Protein AF-A0A3S4I9Y3-F1 (afdb_monomer)

Secondary structure (DSSP, 8-state):
-EEEEEETTT--SHHHHHHHHHHHTT--GGG-SSHHHHHHHHHSTTS-SSEEEEEES--TTSS-----

Foldseek 3Di:
DEEAEDEVVQQVDPLSVLQVVCVSLVHDSVQDRDPVSVVVVVPDPSGDPPYHYHYPPPDPPVPPDDPD

Radius of gyration: 13.01 Å; Cα contacts (8 Å, |Δi|>4): 66; chains: 1; bounding box: 22×20×40 Å

Structure (mmCIF, N/CA/C/O backbone):
data_AF-A0A3S4I9Y3-F1
#
_entry.id   AF-A0A3S4I9Y3-F1
#
loop_
_atom_site.group_PDB
_atom_site.id
_atom_site.type_symbol
_atom_site.label_atom_id
_atom_site.label_alt_id
_atom_site.label_comp_id
_atom_site.label_asym_id
_atom_site.label_entity_id
_atom_site.label_seq_id
_atom_site.pdbx_PDB_ins_code
_atom_site.Cartn_x
_atom_site.Cartn_y
_atom_site.Cartn_z
_atom_site.occupancy
_atom_site.B_iso_or_equiv
_atom_site.auth_seq_id
_atom_site.auth_comp_id
_atom_site.auth_asym_id
_atom_site.auth_atom_id
_atom_site.pdbx_PDB_model_num
ATOM 1 N N . MET A 1 1 ? -11.914 7.373 -11.697 1.00 78.88 1 MET A N 1
ATOM 2 C CA . MET A 1 1 ? -11.078 7.283 -10.491 1.00 78.88 1 MET A CA 1
ATOM 3 C C . MET A 1 1 ? -11.319 5.908 -9.919 1.00 78.88 1 MET A C 1
ATOM 5 O O . MET A 1 1 ? -12.476 5.594 -9.664 1.00 78.88 1 MET A O 1
ATOM 9 N N . ASN A 1 2 ? -10.285 5.0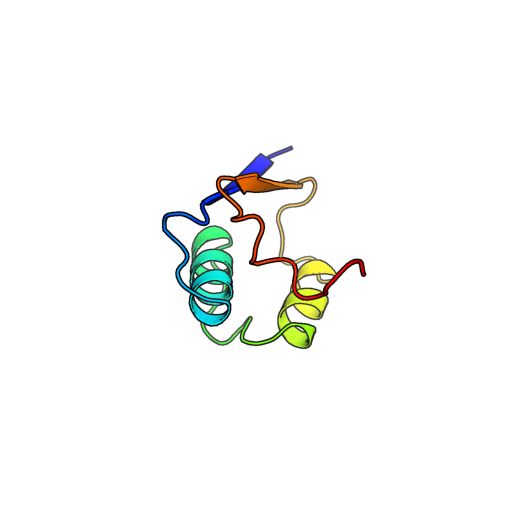78 -9.846 1.00 91.12 2 ASN A N 1
ATOM 10 C CA . ASN A 1 2 ? -10.407 3.733 -9.285 1.00 91.12 2 ASN A CA 1
ATOM 11 C C . ASN A 1 2 ? -10.065 3.788 -7.796 1.00 91.12 2 ASN A C 1
ATOM 13 O O . ASN A 1 2 ? -9.127 4.494 -7.431 1.00 91.12 2 ASN A O 1
ATOM 17 N N . ILE A 1 3 ? -10.817 3.062 -6.972 1.00 93.88 3 ILE A N 1
ATOM 18 C CA . ILE A 1 3 ? -10.556 2.926 -5.537 1.00 93.88 3 ILE A CA 1
ATOM 19 C C . ILE A 1 3 ? -9.897 1.566 -5.316 1.00 93.88 3 ILE A C 1
ATOM 21 O O . ILE A 1 3 ? -10.376 0.553 -5.828 1.00 93.88 3 ILE A O 1
ATOM 25 N N . TYR A 1 4 ? -8.790 1.571 -4.585 1.00 94.31 4 TYR A N 1
ATOM 26 C CA . TYR A 1 4 ? -8.007 0.399 -4.228 1.00 94.31 4 TYR A CA 1
ATOM 27 C C . TYR A 1 4 ? -8.034 0.247 -2.708 1.00 94.31 4 TYR A C 1
ATOM 29 O O . TYR A 1 4 ? -7.410 1.033 -1.993 1.00 94.31 4 TYR A O 1
ATOM 37 N N . THR A 1 5 ? -8.794 -0.734 -2.227 1.00 95.06 5 THR A N 1
ATOM 38 C CA . THR A 1 5 ? -9.032 -0.954 -0.797 1.00 95.06 5 THR A CA 1
ATOM 39 C C . THR A 1 5 ? -8.064 -2.002 -0.250 1.00 95.06 5 THR A C 1
ATOM 41 O O . THR A 1 5 ? -7.999 -3.114 -0.771 1.00 95.06 5 THR A O 1
AT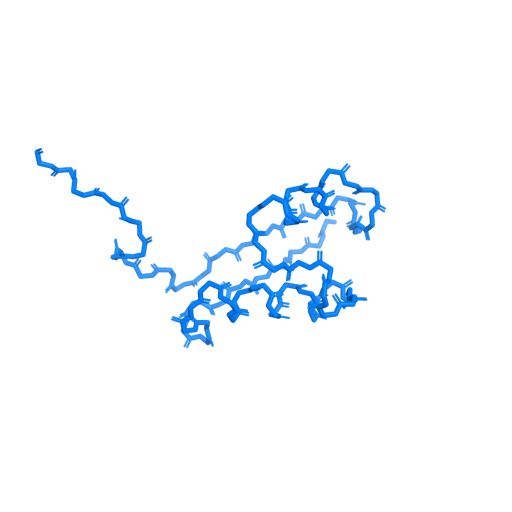OM 44 N N . PHE A 1 6 ? -7.335 -1.652 0.808 1.00 94.69 6 PHE A N 1
ATOM 45 C CA . PHE A 1 6 ? -6.476 -2.552 1.574 1.00 94.69 6 PHE A CA 1
ATOM 46 C C . PHE A 1 6 ? -7.148 -2.875 2.907 1.00 94.69 6 PHE A C 1
ATOM 48 O O . PHE A 1 6 ? -7.390 -1.972 3.714 1.00 94.69 6 PHE A O 1
ATOM 55 N N . ASP A 1 7 ? -7.457 -4.155 3.112 1.00 93.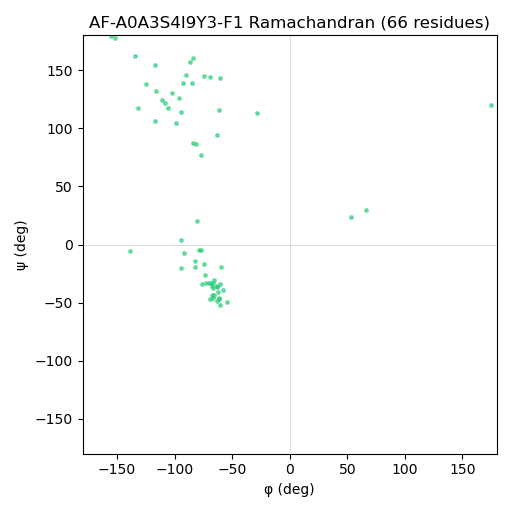19 7 ASP A N 1
ATOM 56 C CA . ASP A 1 7 ? -8.114 -4.654 4.316 1.00 93.19 7 ASP A CA 1
ATOM 57 C C . ASP A 1 7 ? -7.083 -5.156 5.331 1.00 93.19 7 ASP A C 1
ATOM 59 O O . ASP A 1 7 ? -6.371 -6.129 5.085 1.00 93.19 7 ASP A O 1
ATOM 63 N N . PHE A 1 8 ? -6.995 -4.478 6.474 1.00 91.31 8 PHE A N 1
ATOM 64 C CA . PHE A 1 8 ? -6.057 -4.828 7.538 1.00 91.31 8 PHE A CA 1
ATOM 65 C C . PHE A 1 8 ? -6.498 -6.032 8.383 1.00 91.31 8 PHE A C 1
ATOM 67 O O . PHE A 1 8 ? -5.704 -6.499 9.195 1.00 91.31 8 PHE A O 1
ATOM 74 N N . ASP A 1 9 ? -7.694 -6.590 8.156 1.00 91.75 9 ASP A N 1
ATOM 75 C CA . ASP A 1 9 ? -8.029 -7.929 8.659 1.00 91.75 9 ASP A CA 1
ATOM 76 C C . ASP A 1 9 ? -7.306 -9.038 7.862 1.00 91.75 9 ASP A C 1
ATOM 78 O O . ASP A 1 9 ? -7.053 -10.115 8.405 1.00 91.75 9 ASP A O 1
ATOM 82 N N . GLU A 1 10 ? -6.955 -8.791 6.590 1.00 91.06 10 GLU A N 1
ATOM 83 C CA . GLU A 1 10 ? -6.190 -9.730 5.748 1.00 91.06 10 GLU A CA 1
ATOM 84 C C . GLU A 1 10 ? -4.679 -9.460 5.762 1.00 91.06 10 GLU A C 1
ATOM 86 O O . GLU A 1 10 ? -3.902 -10.351 5.428 1.00 91.06 10 GLU A O 1
ATOM 91 N N . ILE A 1 11 ? -4.264 -8.247 6.139 1.00 91.56 11 ILE A N 1
ATOM 92 C CA . ILE A 1 11 ? -2.866 -7.808 6.134 1.00 91.56 11 ILE A CA 1
ATOM 93 C C . ILE A 1 11 ? -2.290 -7.914 7.546 1.00 91.56 11 ILE A C 1
ATOM 95 O O . ILE A 1 11 ? -2.538 -7.065 8.402 1.00 91.56 11 ILE A O 1
ATOM 99 N N . GLU A 1 12 ? -1.469 -8.939 7.777 1.00 87.94 12 GLU A N 1
ATOM 100 C CA . GLU A 1 12 ? -0.913 -9.211 9.113 1.00 87.94 12 GLU A CA 1
ATOM 101 C C . GLU A 1 12 ? 0.231 -8.258 9.496 1.00 87.94 12 GLU A C 1
ATOM 103 O O . GLU A 1 12 ? 0.416 -7.923 10.670 1.00 87.94 12 GLU A O 1
ATOM 108 N N . ASP A 1 13 ? 1.033 -7.835 8.514 1.00 88.81 13 ASP A N 1
ATOM 109 C CA . ASP A 1 13 ? 2.211 -6.999 8.731 1.00 88.81 13 ASP A CA 1
ATOM 110 C C . ASP A 1 13 ? 2.560 -6.107 7.523 1.00 88.81 13 ASP A C 1
ATOM 112 O O . ASP A 1 13 ? 1.940 -6.139 6.459 1.00 88.81 13 ASP A O 1
ATOM 116 N N . GLN A 1 14 ? 3.598 -5.284 7.686 1.00 88.88 14 GLN A N 1
ATOM 117 C CA . GLN A 1 14 ? 4.046 -4.342 6.661 1.00 88.88 14 GLN A CA 1
ATOM 118 C C . GLN A 1 14 ? 4.598 -5.030 5.393 1.00 88.88 14 GLN A C 1
ATOM 120 O O . GLN A 1 14 ? 4.451 -4.492 4.298 1.00 88.88 14 GLN A O 1
ATOM 125 N N . ASN A 1 15 ? 5.202 -6.220 5.503 1.00 91.31 15 ASN A N 1
ATOM 126 C CA . ASN A 1 15 ? 5.650 -6.988 4.333 1.00 91.31 15 ASN A CA 1
ATOM 127 C C . ASN A 1 15 ? 4.470 -7.594 3.568 1.00 91.31 15 ASN A C 1
ATOM 129 O O . ASN A 1 15 ? 4.538 -7.753 2.346 1.00 91.31 15 ASN A O 1
ATOM 133 N N . ASP A 1 16 ? 3.407 -7.968 4.274 1.00 93.00 16 ASP A N 1
ATOM 134 C CA . ASP A 1 16 ? 2.158 -8.406 3.665 1.00 93.00 16 ASP A CA 1
ATOM 135 C C . ASP A 1 16 ? 1.489 -7.266 2.896 1.00 93.00 16 ASP A C 1
ATOM 137 O O . ASP A 1 16 ? 1.158 -7.431 1.723 1.00 93.00 16 ASP A O 1
ATOM 141 N N . PHE A 1 17 ? 1.466 -6.060 3.474 1.00 93.62 17 PHE A N 1
ATOM 142 C CA . PHE A 1 17 ? 0.996 -4.860 2.782 1.00 93.62 17 PHE A CA 1
ATOM 143 C C . PHE A 1 17 ? 1.734 -4.626 1.453 1.00 93.62 17 PHE A C 1
ATOM 145 O O . PHE A 1 17 ? 1.097 -4.444 0.417 1.00 93.62 17 PHE A O 1
ATOM 152 N N . TYR A 1 18 ? 3.073 -4.674 1.435 1.00 94.56 18 TYR A N 1
ATOM 153 C CA . TYR A 1 18 ? 3.840 -4.484 0.194 1.00 94.56 18 TYR A CA 1
ATOM 154 C C . TYR A 1 18 ? 3.565 -5.574 -0.850 1.00 94.56 18 TYR A C 1
ATOM 156 O O . TYR A 1 18 ? 3.517 -5.310 -2.058 1.00 94.56 18 TYR A O 1
ATOM 164 N N . ARG A 1 19 ? 3.356 -6.812 -0.396 1.00 93.88 19 ARG A N 1
ATOM 165 C CA . ARG A 1 19 ? 3.007 -7.932 -1.270 1.00 93.88 19 ARG A CA 1
ATOM 166 C C . ARG A 1 19 ? 1.623 -7.749 -1.887 1.00 93.88 19 ARG A C 1
ATOM 168 O O . ARG A 1 19 ? 1.491 -7.911 -3.099 1.00 93.88 19 ARG A O 1
ATOM 175 N N . GLU A 1 20 ? 0.625 -7.368 -1.100 1.00 94.50 20 GLU A N 1
ATOM 176 C CA . GLU A 1 20 ? -0.710 -7.089 -1.627 1.00 94.50 20 GLU A CA 1
ATOM 177 C C . GLU A 1 20 ? -0.714 -5.842 -2.516 1.00 94.50 20 GLU A C 1
ATOM 179 O O . GLU A 1 20 ? -1.348 -5.849 -3.567 1.00 94.50 20 GLU A O 1
ATOM 184 N N . PHE A 1 21 ? 0.081 -4.817 -2.197 1.00 94.94 21 PHE A N 1
ATOM 185 C CA . PHE A 1 21 ? 0.243 -3.634 -3.044 1.00 94.94 21 PHE A CA 1
ATOM 186 C C . PHE A 1 21 ? 0.794 -3.999 -4.427 1.00 94.94 21 PHE A C 1
ATOM 188 O O . PHE A 1 21 ? 0.205 -3.654 -5.454 1.00 94.94 21 PHE A O 1
ATOM 195 N N . THR A 1 22 ? 1.901 -4.746 -4.478 1.00 94.75 22 THR A N 1
ATOM 196 C CA . THR A 1 22 ? 2.487 -5.180 -5.757 1.00 94.75 22 THR A CA 1
ATOM 197 C C . THR A 1 22 ? 1.527 -6.069 -6.542 1.00 94.75 22 THR A C 1
ATOM 199 O O . THR A 1 22 ? 1.365 -5.873 -7.745 1.00 94.75 22 THR A O 1
ATOM 202 N N . ARG A 1 23 ? 0.814 -6.980 -5.872 1.00 94.44 23 ARG A N 1
ATOM 203 C CA . ARG A 1 23 ? -0.215 -7.827 -6.487 1.00 94.44 23 ARG A CA 1
ATOM 204 C C . ARG A 1 23 ? -1.371 -7.012 -7.073 1.00 94.44 23 ARG A C 1
ATOM 206 O O . ARG A 1 23 ? -1.763 -7.258 -8.212 1.00 94.44 23 ARG A O 1
ATOM 213 N N . MET A 1 24 ? -1.900 -6.051 -6.321 1.00 93.38 24 MET A N 1
ATOM 214 C CA . MET A 1 24 ? -3.065 -5.246 -6.695 1.00 93.38 24 MET A CA 1
ATOM 215 C C . MET A 1 24 ? -2.785 -4.340 -7.899 1.00 93.38 24 MET A C 1
ATOM 217 O O . MET A 1 24 ? -3.637 -4.194 -8.776 1.00 93.38 24 MET A O 1
ATOM 221 N N . PHE A 1 25 ? -1.573 -3.789 -7.980 1.00 92.81 25 PHE A N 1
ATOM 222 C CA . PHE A 1 25 ? -1.138 -2.932 -9.086 1.00 92.81 25 PHE A CA 1
ATOM 223 C C . PHE A 1 25 ? -0.391 -3.679 -10.206 1.00 92.81 25 PHE A C 1
ATOM 225 O O . PHE A 1 25 ? 0.066 -3.049 -11.157 1.00 92.81 25 PHE A O 1
ATOM 232 N N . GLY A 1 26 ? -0.273 -5.011 -10.132 1.00 93.31 26 GLY A N 1
ATOM 233 C CA . GLY A 1 26 ? 0.391 -5.824 -11.160 1.00 93.31 26 GLY A CA 1
ATOM 234 C C . GLY A 1 26 ? 1.898 -5.565 -11.289 1.00 93.31 26 GLY A C 1
ATOM 235 O O . GLY A 1 26 ? 2.462 -5.695 -12.375 1.00 93.31 26 GLY A O 1
ATOM 236 N N . LEU A 1 27 ? 2.546 -5.172 -10.194 1.00 93.31 27 LEU A N 1
ATOM 237 C CA . LEU A 1 27 ? 3.975 -4.887 -10.125 1.00 93.31 27 LEU A CA 1
ATOM 238 C C . LEU A 1 27 ? 4.777 -6.161 -9.832 1.00 93.31 27 LEU A C 1
ATOM 240 O O . LEU A 1 27 ? 4.274 -7.121 -9.246 1.00 93.31 27 LEU A O 1
ATOM 244 N N . ALA A 1 28 ? 6.058 -6.157 -10.205 1.00 92.81 28 ALA A N 1
ATOM 245 C CA . ALA A 1 28 ? 6.981 -7.208 -9.788 1.00 92.81 28 ALA A CA 1
ATOM 246 C C . ALA A 1 28 ? 7.0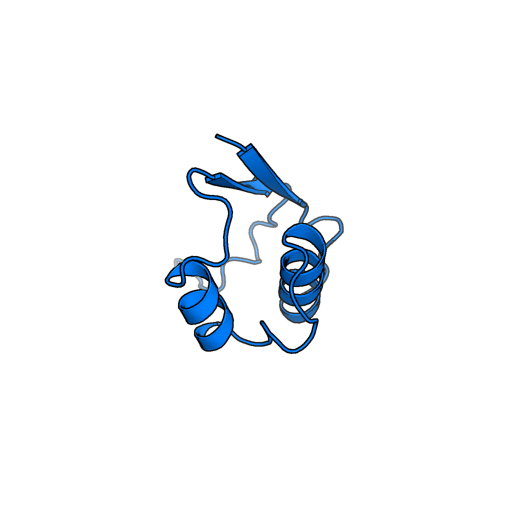87 -7.242 -8.252 1.00 92.81 28 ALA A C 1
ATOM 248 O O . ALA A 1 28 ? 7.077 -6.196 -7.604 1.00 92.81 28 ALA A O 1
ATOM 249 N N . ARG A 1 29 ? 7.202 -8.436 -7.664 1.00 88.31 29 ARG A N 1
ATOM 250 C CA . ARG A 1 29 ? 7.165 -8.624 -6.203 1.00 88.31 29 ARG A CA 1
ATOM 251 C C . ARG A 1 29 ? 8.295 -7.880 -5.486 1.00 88.31 29 ARG A C 1
ATOM 253 O O . ARG A 1 29 ? 8.119 -7.404 -4.377 1.00 88.31 29 ARG A O 1
ATOM 260 N N . GLU A 1 30 ? 9.448 -7.780 -6.129 1.00 90.44 30 GLU A N 1
ATOM 261 C CA . GLU A 1 30 ? 10.646 -7.085 -5.665 1.00 90.44 30 GLU A CA 1
ATOM 262 C C . GLU A 1 30 ? 10.588 -5.561 -5.850 1.00 90.44 30 GLU A C 1
ATOM 264 O O . GLU A 1 30 ? 11.513 -4.861 -5.448 1.00 90.44 30 GLU A O 1
ATOM 269 N N . LYS A 1 31 ? 9.528 -5.037 -6.484 1.00 90.19 31 LYS A N 1
ATOM 270 C CA . LYS A 1 31 ? 9.406 -3.609 -6.796 1.00 90.19 31 LYS A CA 1
ATOM 271 C C . LYS A 1 31 ? 9.177 -2.757 -5.550 1.00 90.19 31 LYS A C 1
ATOM 273 O O . LYS A 1 31 ? 9.635 -1.620 -5.528 1.00 90.19 31 LYS A O 1
ATOM 278 N N . VAL A 1 32 ? 8.472 -3.297 -4.555 1.00 93.19 32 VAL A N 1
ATOM 279 C CA . VAL A 1 32 ? 8.154 -2.620 -3.294 1.00 93.19 32 VAL A CA 1
ATOM 280 C C . VAL A 1 32 ? 8.481 -3.565 -2.144 1.00 93.19 32 VAL A C 1
ATOM 282 O O . VAL A 1 32 ? 7.897 -4.642 -2.044 1.00 93.19 32 VAL A O 1
ATOM 285 N N . GLY A 1 33 ? 9.423 -3.168 -1.294 1.00 92.94 33 GLY A N 1
ATOM 286 C CA . GLY A 1 33 ? 9.847 -3.944 -0.121 1.00 92.94 33 GLY A CA 1
ATOM 287 C C . GLY A 1 33 ? 10.089 -3.104 1.134 1.00 92.94 33 GLY A C 1
ATOM 288 O O . GLY A 1 33 ? 10.348 -3.653 2.200 1.00 92.94 33 GLY A O 1
ATOM 289 N N . ASP A 1 34 ? 10.002 -1.783 1.015 1.00 93.56 34 ASP A N 1
ATOM 290 C CA . ASP A 1 34 ? 10.185 -0.810 2.086 1.00 93.56 34 ASP A CA 1
ATOM 291 C C . ASP A 1 34 ? 9.434 0.495 1.752 1.00 93.56 34 ASP A C 1
ATOM 293 O O . ASP A 1 34 ? 8.775 0.615 0.715 1.00 93.56 34 ASP A O 1
ATOM 297 N N . LEU A 1 35 ? 9.503 1.475 2.657 1.00 94.19 35 LEU A N 1
ATOM 298 C CA . LEU A 1 35 ? 8.816 2.757 2.486 1.00 94.19 35 LEU A CA 1
ATOM 299 C C . LEU A 1 35 ? 9.410 3.598 1.348 1.00 94.19 35 LEU A C 1
ATOM 301 O O . LEU A 1 35 ? 8.660 4.297 0.667 1.00 94.19 35 LEU A O 1
ATOM 305 N N . ASP A 1 36 ? 10.722 3.514 1.121 1.00 94.12 36 ASP A N 1
ATOM 306 C CA . ASP A 1 36 ? 11.401 4.286 0.077 1.00 94.12 36 ASP A CA 1
ATOM 307 C C . ASP A 1 36 ? 10.995 3.782 -1.319 1.00 94.12 36 ASP A C 1
ATOM 309 O O . ASP A 1 36 ? 10.572 4.560 -2.172 1.00 94.12 36 ASP A O 1
ATOM 313 N N . SER A 1 37 ? 11.000 2.465 -1.532 1.00 94.50 37 SER A N 1
ATOM 314 C CA . SER A 1 37 ? 10.555 1.838 -2.785 1.00 94.50 37 SER A CA 1
ATOM 315 C C . SER A 1 37 ? 9.054 2.008 -3.049 1.00 94.50 37 SER A C 1
ATOM 317 O O . SER A 1 37 ? 8.638 2.153 -4.207 1.00 94.50 37 SER A O 1
ATOM 319 N N . LEU A 1 38 ? 8.227 2.039 -1.996 1.00 94.12 38 LEU A N 1
ATOM 320 C CA . LEU A 1 38 ? 6.811 2.399 -2.109 1.00 94.12 38 LEU A CA 1
ATOM 321 C C . LEU A 1 38 ? 6.658 3.842 -2.599 1.00 94.12 38 LEU A C 1
ATOM 323 O O . LEU A 1 38 ? 5.899 4.098 -3.534 1.00 94.12 38 LEU A O 1
ATOM 327 N N . TRP A 1 39 ? 7.3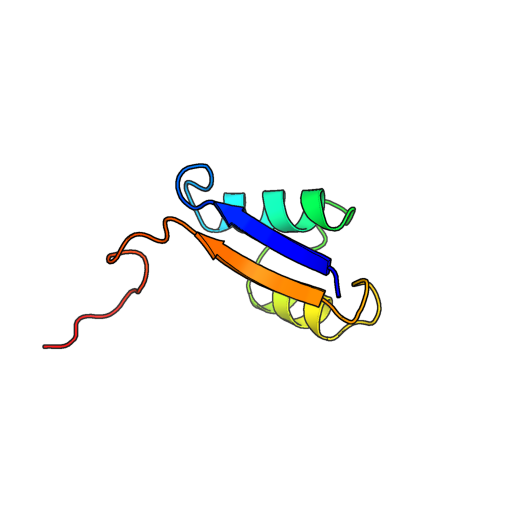86 4.774 -1.987 1.00 94.00 39 TRP A N 1
ATOM 328 C CA . TRP A 1 39 ? 7.347 6.185 -2.352 1.00 94.00 39 TRP A CA 1
ATOM 329 C C . TRP A 1 39 ? 7.798 6.424 -3.794 1.00 94.00 39 TRP A C 1
ATOM 331 O O . TRP A 1 39 ? 7.100 7.099 -4.553 1.00 94.00 39 TRP A O 1
ATOM 341 N N . ASP A 1 40 ? 8.903 5.803 -4.205 1.00 94.12 40 ASP A N 1
ATOM 342 C CA . ASP A 1 40 ? 9.392 5.857 -5.585 1.00 94.12 40 ASP A CA 1
ATOM 343 C C . ASP A 1 40 ? 8.342 5.337 -6.574 1.00 94.12 40 ASP A C 1
ATOM 345 O O . ASP A 1 40 ? 8.145 5.904 -7.650 1.00 94.12 40 ASP A O 1
ATOM 349 N N . THR A 1 41 ? 7.625 4.275 -6.203 1.00 92.56 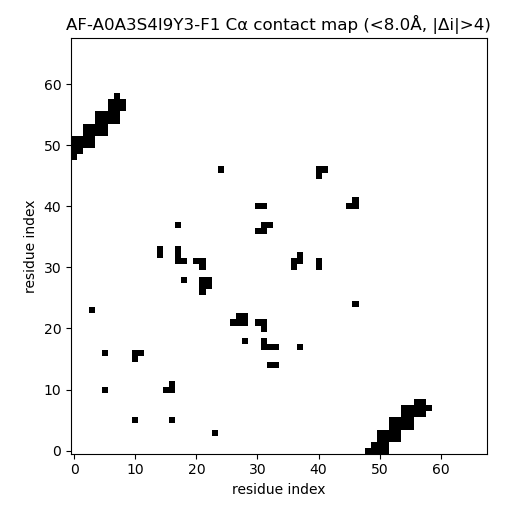41 THR A N 1
ATOM 350 C CA . THR A 1 41 ? 6.554 3.704 -7.027 1.00 92.56 41 THR A CA 1
ATOM 351 C C . THR A 1 41 ? 5.363 4.658 -7.137 1.00 92.56 41 THR A C 1
ATOM 353 O O . THR A 1 41 ? 4.868 4.866 -8.244 1.00 92.56 41 THR A O 1
ATOM 356 N N . LEU A 1 42 ? 4.949 5.285 -6.031 1.00 91.38 42 LEU A N 1
ATOM 357 C CA . LEU A 1 42 ? 3.870 6.282 -6.000 1.00 91.38 42 LEU A CA 1
ATOM 358 C C . LEU A 1 42 ? 4.194 7.535 -6.825 1.00 91.38 42 LEU A C 1
ATOM 360 O O . LEU A 1 42 ? 3.302 8.098 -7.454 1.00 91.38 42 LEU A O 1
ATOM 364 N N . MET A 1 43 ? 5.458 7.966 -6.821 1.00 90.50 43 MET A N 1
ATOM 365 C CA . MET A 1 43 ? 5.925 9.138 -7.571 1.00 90.50 43 MET A CA 1
ATOM 366 C C . MET A 1 43 ? 6.225 8.842 -9.041 1.00 90.50 43 MET A C 1
ATOM 368 O O . MET A 1 43 ? 6.372 9.764 -9.844 1.00 90.50 43 MET A O 1
ATOM 372 N N . SER A 1 44 ? 6.318 7.567 -9.408 1.00 88.38 44 SER A N 1
ATOM 373 C CA . SER A 1 44 ? 6.501 7.150 -10.793 1.00 88.38 44 SER A CA 1
ATOM 374 C C . SER A 1 44 ? 5.172 7.073 -11.555 1.00 88.38 44 SER A C 1
ATOM 376 O O . SER A 1 44 ? 4.100 6.921 -10.978 1.00 88.38 44 SER A O 1
ATOM 378 N N . GLU A 1 45 ? 5.233 7.097 -12.885 1.00 86.00 45 GLU A N 1
ATOM 379 C CA . GLU A 1 45 ? 4.049 7.015 -13.758 1.00 86.00 45 GLU A CA 1
ATOM 380 C C . GLU A 1 45 ? 3.532 5.573 -13.965 1.00 86.00 45 GLU A C 1
ATOM 382 O O . GLU A 1 45 ? 2.845 5.285 -14.942 1.00 86.00 45 GLU A O 1
ATOM 387 N N . VAL A 1 46 ? 3.884 4.632 -13.079 1.00 88.19 46 VAL A N 1
ATOM 388 C CA . VAL A 1 46 ? 3.502 3.212 -13.222 1.00 88.19 46 VAL A CA 1
ATOM 389 C C . VAL A 1 46 ? 2.095 2.911 -12.713 1.00 88.19 46 VAL A C 1
ATOM 391 O O . VAL A 1 46 ? 1.526 1.880 -13.066 1.00 88.19 46 VAL A O 1
ATOM 394 N N . LEU A 1 47 ? 1.535 3.787 -11.875 1.00 89.69 47 LEU A N 1
ATOM 395 C CA . LEU A 1 47 ? 0.209 3.603 -11.298 1.00 89.69 47 LEU A CA 1
ATOM 396 C C . LEU A 1 47 ? -0.880 4.227 -12.187 1.00 89.69 47 LEU A C 1
ATOM 398 O O . LEU A 1 47 ? -0.658 5.272 -12.802 1.00 89.69 47 LEU A O 1
ATOM 402 N N . PRO A 1 48 ? -2.083 3.628 -12.246 1.00 90.75 48 PRO A N 1
ATOM 403 C CA . PRO A 1 48 ? -3.169 4.096 -13.102 1.00 90.75 48 PRO A CA 1
ATOM 404 C C . PRO A 1 48 ? -3.864 5.332 -12.507 1.00 90.75 48 PRO A C 1
ATOM 406 O O . PRO A 1 48 ? -4.953 5.246 -11.938 1.00 90.75 48 PRO A O 1
ATOM 409 N N . LEU A 1 49 ? -3.230 6.499 -12.635 1.00 90.38 49 LEU A N 1
ATOM 410 C CA . LEU A 1 49 ? -3.787 7.772 -12.177 1.00 90.38 49 LEU A CA 1
ATOM 411 C C . LEU A 1 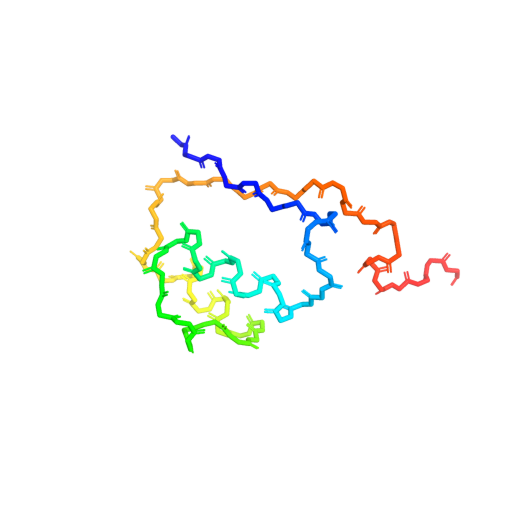49 ? -4.996 8.211 -13.042 1.00 90.38 49 LEU A C 1
ATOM 413 O O . LEU A 1 49 ? -4.980 8.025 -14.261 1.00 90.38 49 LEU A O 1
ATOM 417 N N . PRO A 1 50 ? -6.032 8.848 -12.458 1.00 93.56 50 PRO A N 1
ATOM 418 C CA . PRO A 1 50 ? -6.188 9.144 -11.039 1.00 93.56 50 PRO A CA 1
ATOM 41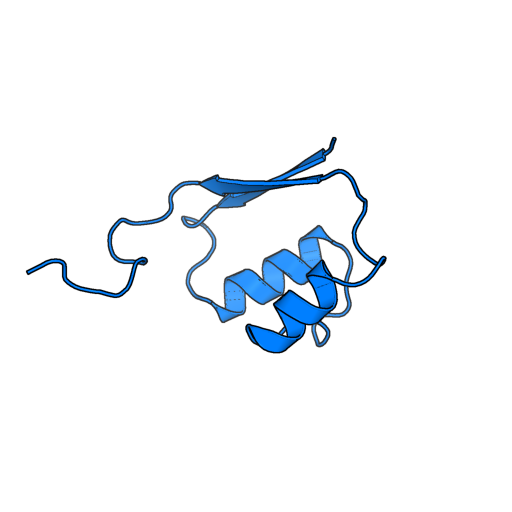9 C C . PRO A 1 50 ? -6.794 7.957 -10.269 1.00 93.56 50 PRO A C 1
ATOM 421 O O . PRO A 1 50 ? -7.756 7.318 -10.717 1.00 93.56 50 PRO A O 1
ATOM 424 N N . LEU A 1 51 ? -6.253 7.711 -9.079 1.00 92.62 51 LEU A N 1
ATOM 425 C CA . LEU A 1 51 ? -6.668 6.632 -8.188 1.00 92.62 51 LEU A CA 1
ATOM 426 C C . LEU A 1 51 ? -6.819 7.127 -6.752 1.00 92.62 51 LEU A C 1
ATOM 428 O O . LEU A 1 51 ? -6.273 8.163 -6.381 1.00 92.62 51 LEU A O 1
ATOM 432 N N . GLU A 1 52 ? -7.535 6.343 -5.963 1.00 94.25 52 GLU A N 1
ATOM 433 C CA . GLU A 1 52 ? -7.723 6.520 -4.531 1.00 94.25 52 GLU A CA 1
ATOM 434 C C . GLU A 1 52 ? -7.294 5.237 -3.814 1.00 94.25 52 GLU A C 1
ATOM 436 O O . GLU A 1 52 ? -7.566 4.136 -4.296 1.00 94.25 52 GLU A O 1
ATOM 441 N N . ILE A 1 53 ? -6.593 5.383 -2.691 1.00 93.38 53 ILE A N 1
ATOM 442 C CA . ILE A 1 53 ? -6.189 4.271 -1.828 1.00 93.38 53 ILE A CA 1
ATOM 443 C C . ILE A 1 53 ? -6.992 4.386 -0.540 1.00 93.38 53 ILE A C 1
ATOM 445 O O . ILE A 1 53 ? -6.949 5.420 0.126 1.00 93.38 53 ILE A O 1
ATOM 449 N N . GLU A 1 54 ? -7.700 3.319 -0.197 1.00 94.69 54 GLU A N 1
ATOM 450 C CA . GLU A 1 54 ? -8.542 3.239 0.989 1.00 94.69 54 GLU A CA 1
ATOM 451 C C . GLU A 1 54 ? -7.992 2.167 1.932 1.00 94.69 54 GLU A C 1
ATOM 453 O O . GLU A 1 54 ? -7.681 1.057 1.504 1.00 94.69 54 GLU A O 1
ATOM 458 N N . PHE A 1 55 ? -7.866 2.493 3.217 1.00 94.06 55 PHE A N 1
ATOM 459 C CA . PHE A 1 55 ? -7.480 1.543 4.263 1.00 94.06 55 PHE A CA 1
ATOM 460 C C . PHE A 1 55 ? -8.699 1.246 5.138 1.00 94.06 55 PHE A C 1
ATOM 462 O O . PHE A 1 55 ? -9.266 2.166 5.732 1.00 94.06 55 PHE A O 1
ATOM 469 N N . VAL A 1 56 ? -9.093 -0.027 5.227 1.00 93.88 56 VAL A N 1
ATOM 470 C CA . VAL A 1 56 ? -10.222 -0.500 6.049 1.00 93.88 56 VAL A CA 1
ATOM 471 C C . VAL A 1 56 ? -9.734 -1.454 7.136 1.00 93.88 56 VAL A C 1
ATOM 473 O O . VAL A 1 56 ? -8.664 -2.042 7.017 1.00 93.88 56 VAL A O 1
ATOM 476 N N . HIS A 1 57 ? -10.494 -1.543 8.231 1.00 92.19 57 HIS A N 1
ATOM 477 C CA . HIS A 1 57 ? -10.164 -2.346 9.420 1.00 92.19 57 HIS A CA 1
ATOM 478 C C . HIS A 1 57 ? -8.772 -2.074 10.022 1.00 92.19 57 HIS A C 1
ATOM 480 O O . HIS A 1 57 ? -8.227 -2.908 10.735 1.00 92.19 57 HIS A O 1
ATOM 486 N N . LEU A 1 58 ? -8.204 -0.882 9.786 1.00 85.56 58 LEU A N 1
ATOM 487 C CA . LEU A 1 58 ? -6.919 -0.488 10.363 1.00 85.56 58 LEU A CA 1
ATOM 488 C C . LEU A 1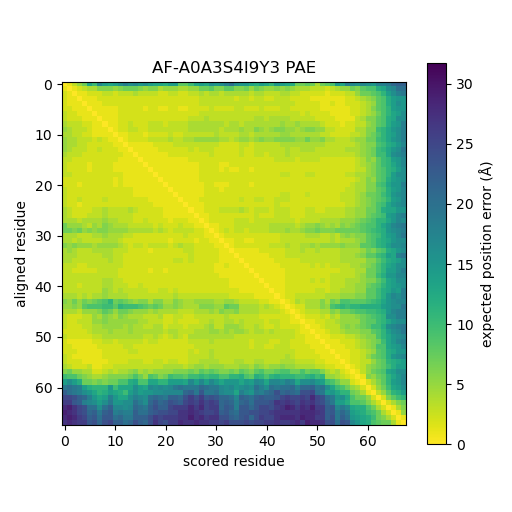 58 ? -7.035 -0.474 11.898 1.00 85.56 58 LEU A C 1
ATOM 490 O O . LEU A 1 58 ? -7.793 0.341 12.439 1.00 85.56 58 LEU A O 1
ATOM 494 N N . PRO A 1 59 ? -6.308 -1.340 12.621 1.00 78.38 59 PRO A N 1
ATOM 495 C CA . PRO A 1 59 ? -6.487 -1.444 14.056 1.00 78.38 59 PRO A CA 1
ATOM 496 C C . PRO A 1 59 ? -5.849 -0.230 14.749 1.00 78.38 59 PRO A C 1
ATOM 498 O O . PRO A 1 59 ? -4.814 0.290 14.327 1.00 78.38 59 PRO A O 1
ATOM 501 N N . GLU A 1 60 ? -6.464 0.242 15.837 1.00 70.19 60 GLU A N 1
ATOM 502 C CA . GLU A 1 60 ? -6.079 1.494 16.522 1.00 70.19 60 GLU A CA 1
ATOM 503 C C . GLU A 1 60 ? -4.625 1.496 17.042 1.00 70.19 60 GLU A C 1
ATOM 505 O O . GLU A 1 60 ? -4.040 2.547 17.296 1.00 70.19 60 GLU A O 1
ATOM 510 N N . ASN A 1 61 ? -4.021 0.316 17.182 1.00 66.75 61 ASN A N 1
ATOM 511 C CA . ASN A 1 61 ? -2.651 0.088 17.638 1.00 66.75 61 ASN A CA 1
ATOM 512 C C . ASN A 1 61 ? -1.605 0.019 16.505 1.00 66.75 61 ASN A C 1
ATOM 514 O O . ASN A 1 61 ? -0.412 -0.012 16.808 1.00 66.75 61 ASN A O 1
ATOM 518 N N . CYS A 1 62 ? -2.008 0.026 15.228 1.00 54.62 62 CYS A N 1
ATOM 519 C CA . CYS A 1 62 ? -1.084 0.108 14.086 1.00 54.62 62 CYS A CA 1
ATOM 520 C C . CYS A 1 62 ? -0.498 1.517 13.889 1.00 54.62 62 CYS A C 1
ATOM 522 O O . CYS A 1 62 ? 0.536 1.672 13.240 1.00 54.62 62 CYS A O 1
ATOM 524 N N . ALA A 1 63 ? -1.100 2.547 14.490 1.00 55.41 63 ALA A N 1
ATOM 525 C CA . ALA A 1 63 ? -0.501 3.871 14.599 1.00 55.41 63 ALA A CA 1
ATOM 526 C C . ALA A 1 63 ? 0.480 3.890 15.783 1.00 55.41 63 ALA A C 1
ATOM 528 O O . ALA A 1 63 ? 0.129 4.228 16.913 1.00 55.41 63 ALA A O 1
ATOM 529 N N . GLY A 1 64 ? 1.729 3.493 15.554 1.00 52.62 64 GLY A N 1
ATOM 530 C CA . GLY A 1 64 ? 2.769 3.593 16.573 1.00 52.62 64 GLY A CA 1
ATOM 531 C C . GLY A 1 64 ? 3.050 5.048 16.967 1.00 52.62 64 GLY A C 1
ATOM 532 O O . GLY A 1 64 ? 3.853 5.699 16.315 1.00 52.62 64 GLY A O 1
ATOM 533 N N . ALA A 1 65 ? 2.411 5.547 18.030 1.00 44.00 65 ALA A N 1
ATOM 534 C CA . ALA A 1 65 ? 3.013 6.356 19.098 1.00 44.00 65 ALA A CA 1
ATOM 535 C C . ALA A 1 65 ? 1.935 6.850 20.078 1.00 44.00 65 ALA A C 1
ATOM 537 O O . ALA A 1 65 ? 1.027 7.600 19.733 1.00 44.00 65 ALA A O 1
ATOM 538 N N . THR A 1 66 ? 2.096 6.458 21.338 1.00 45.75 66 THR A N 1
ATOM 539 C CA . THR A 1 66 ? 1.539 7.082 22.545 1.00 45.75 66 THR A CA 1
ATOM 540 C C . THR A 1 66 ? 1.295 8.590 22.416 1.00 45.75 66 THR A C 1
ATOM 542 O O . THR A 1 66 ? 2.242 9.373 22.416 1.00 45.75 66 THR A O 1
ATOM 545 N N . ALA A 1 67 ? 0.026 9.000 22.441 1.00 43.41 67 ALA A N 1
ATOM 546 C CA . ALA A 1 67 ? -0.370 10.307 22.950 1.00 43.41 67 ALA A CA 1
ATOM 547 C C . ALA A 1 67 ? -0.514 10.196 24.478 1.00 43.41 67 ALA A C 1
ATOM 549 O O . ALA A 1 67 ? -1.584 9.877 25.000 1.00 43.41 67 ALA A O 1
ATOM 550 N N . ARG A 1 68 ? 0.590 10.394 25.200 1.00 38.03 68 ARG A N 1
ATOM 551 C CA . ARG A 1 68 ? 0.581 10.716 26.629 1.00 38.03 68 ARG A CA 1
ATOM 552 C C . ARG A 1 68 ? 1.598 11.802 26.913 1.00 38.03 68 ARG A C 1
ATOM 554 O O . ARG A 1 68 ? 2.721 11.680 26.383 1.00 38.03 68 ARG A O 1
#

Sequence (68 aa):
MNIYTFDFDEIEDQNDFYREFTRMFGLAREKVGDLDSLWDTLMSEVLPLPLEIEFVHLPENCAGATAR

Mean predicted aligned error: 5.97 Å

pLDDT: mean 86.59, std 14.24, range [38.03, 95.06]

Nearest PDB structures (foldseek):
  5f4c-assembly1_A  TM=9.891E-01  e=2.167E-07  Salmonella enterica subsp. enterica serovar Typhimurium str. LT2
  2cx6-assembly2_B  TM=9.810E-01  e=3.725E-07  Escherichia coli O157:H7
  2za4-assembly6_D  TM=8.484E-01  e=1.652E-01  unclassified
  2c9y-assembly1_A  TM=2.882E-01  e=8.983E+00  Homo sapiens
  4pzl-assembly2_D  TM=3.157E-01  e=8.395E+00  Francisella tularensis subsp. tularensis SCHU S4

InterPro domains:
  IPR000468 Barstar (barnase inhibitor) [PF01337] (1-60)
  IPR035905 Barstar-like superfamily [G3DSA:3.30.370.10] (1-68)
  IPR035905 Barstar-like superfamily [SSF52038] (1-61)

Organism: Citrobacter koseri (NCBI:txid545)

Solvent-accessible surface area (backbone atoms only — not comparable to full-atom values): 4358 Å² total; per-residue (Å²): 119,53,79,48,76,47,51,40,86,79,36,89,46,74,69,47,44,32,50,51,50,21,60,75,70,72,47,60,72,84,59,30,85,51,72,68,40,43,48,54,48,72,75,39,90,80,59,80,76,62,62,46,81,42,81,40,70,69,57,85,76,75,62,87,68,85,92,122